Protein AF-A0A1F7LEN0-F1 (afdb_monomer)

pLDDT: mean 79.12, std 12.31, range [54.56, 95.06]

Structure (mmCIF, N/CA/C/O backbone):
data_AF-A0A1F7LEN0-F1
#
_entry.id   AF-A0A1F7LEN0-F1
#
loop_
_atom_site.group_PDB
_atom_site.id
_atom_site.type_symbol
_atom_site.label_atom_id
_atom_site.label_alt_id
_atom_site.label_comp_id
_atom_site.label_asym_id
_atom_site.label_entity_id
_atom_site.label_seq_id
_atom_site.pdbx_PDB_ins_code
_atom_site.Cartn_x
_atom_site.Cartn_y
_atom_site.Cartn_z
_atom_site.occupancy
_atom_site.B_iso_or_equiv
_atom_site.auth_seq_id
_atom_site.auth_comp_id
_atom_site.auth_asym_id
_atom_site.auth_atom_id
_atom_site.pdbx_PDB_model_num
ATOM 1 N N . MET A 1 1 ? -20.141 5.169 -3.277 1.00 59.88 1 MET A N 1
ATOM 2 C CA . MET A 1 1 ? -19.789 6.008 -4.440 1.00 59.88 1 MET A CA 1
ATOM 3 C C . MET A 1 1 ? -18.388 5.615 -4.867 1.00 59.88 1 MET A C 1
ATOM 5 O O . MET A 1 1 ? -17.450 5.884 -4.125 1.00 59.88 1 MET A O 1
ATOM 9 N N . GLU A 1 2 ? -18.259 4.883 -5.968 1.00 54.56 2 GLU A N 1
ATOM 10 C CA . GLU A 1 2 ? -16.955 4.521 -6.541 1.00 54.56 2 GLU A CA 1
ATOM 11 C C . GLU A 1 2 ? -16.119 5.793 -6.787 1.00 54.56 2 GLU A C 1
ATOM 13 O O . GLU A 1 2 ? -16.699 6.815 -7.171 1.00 54.56 2 GLU A O 1
ATOM 18 N N . PRO A 1 3 ? -14.801 5.795 -6.512 1.00 59.62 3 PRO A N 1
ATOM 19 C CA . PRO A 1 3 ? -13.955 6.935 -6.850 1.00 59.62 3 PRO A CA 1
ATOM 20 C C . PRO A 1 3 ? -13.949 7.147 -8.368 1.00 59.62 3 PRO A C 1
ATOM 22 O O . PRO A 1 3 ? -13.901 6.187 -9.139 1.00 59.62 3 PRO A O 1
ATOM 25 N N . ALA A 1 4 ? -14.006 8.406 -8.808 1.00 67.62 4 ALA A N 1
ATOM 26 C CA . ALA A 1 4 ? -13.996 8.699 -10.232 1.00 67.62 4 ALA A CA 1
ATOM 27 C C . ALA A 1 4 ? -12.628 8.314 -10.836 1.00 67.62 4 ALA A C 1
ATOM 29 O O . ALA A 1 4 ? -11.595 8.511 -10.190 1.00 67.62 4 ALA A O 1
ATOM 30 N N . PRO A 1 5 ? -12.569 7.822 -12.086 1.00 60.41 5 PRO A N 1
ATOM 31 C CA . PRO A 1 5 ? -11.312 7.418 -12.728 1.00 60.41 5 PRO A CA 1
ATOM 32 C C . PRO A 1 5 ? -10.227 8.510 -12.726 1.00 60.41 5 PRO A C 1
ATOM 34 O O . PRO A 1 5 ? -9.042 8.217 -12.578 1.00 60.41 5 PRO A O 1
ATOM 37 N N . ALA A 1 6 ? -10.637 9.779 -12.820 1.00 59.97 6 ALA A N 1
ATOM 38 C CA . ALA A 1 6 ? -9.743 10.936 -12.771 1.00 59.97 6 ALA A CA 1
ATOM 39 C C . ALA A 1 6 ? -9.072 11.135 -11.396 1.00 59.97 6 ALA A C 1
ATOM 41 O O . ALA A 1 6 ? -7.939 11.618 -11.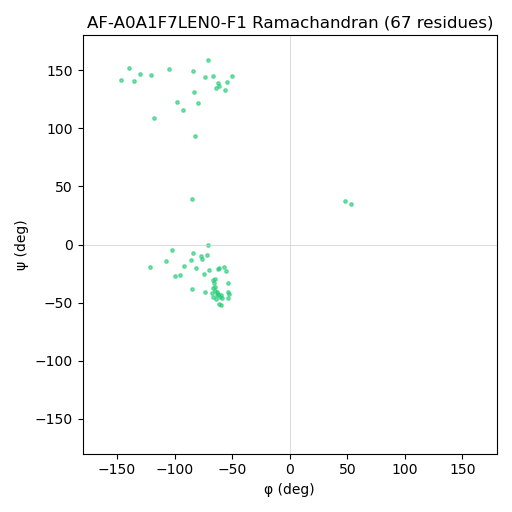324 1.00 59.97 6 ALA A O 1
ATOM 42 N N . ASP A 1 7 ? -9.743 10.742 -10.310 1.00 62.44 7 ASP A N 1
ATOM 43 C CA . ASP A 1 7 ? -9.186 10.812 -8.958 1.00 62.44 7 ASP A CA 1
ATOM 44 C C . ASP A 1 7 ? -8.131 9.727 -8.764 1.00 62.44 7 ASP A C 1
ATOM 46 O O . ASP A 1 7 ? -7.058 9.989 -8.225 1.00 62.44 7 ASP A O 1
ATOM 50 N N . VAL A 1 8 ? -8.390 8.524 -9.282 1.00 60.62 8 VAL A N 1
ATOM 51 C CA . VAL A 1 8 ? -7.427 7.417 -9.254 1.00 60.62 8 VAL A CA 1
ATOM 52 C C . VAL A 1 8 ? -6.156 7.800 -10.011 1.00 60.62 8 VAL A C 1
ATOM 54 O O . VAL A 1 8 ? -5.060 7.628 -9.485 1.00 60.62 8 VAL A O 1
ATOM 57 N N . GLU A 1 9 ? -6.287 8.394 -11.199 1.00 63.44 9 GLU A N 1
ATOM 58 C CA . GLU A 1 9 ? -5.136 8.791 -12.011 1.00 63.44 9 GLU A CA 1
ATOM 59 C C . GLU A 1 9 ? -4.309 9.921 -11.375 1.00 63.44 9 GLU A C 1
ATOM 61 O O . GLU A 1 9 ? -3.079 9.876 -11.423 1.00 63.44 9 GLU A O 1
ATOM 66 N N . ARG A 1 10 ? -4.953 10.902 -10.722 1.00 64.94 10 ARG A N 1
ATOM 67 C CA . ARG A 1 10 ? -4.258 11.942 -9.938 1.00 64.94 10 ARG A CA 1
ATOM 68 C C . ARG A 1 10 ? -3.527 11.381 -8.722 1.00 64.94 10 ARG A C 1
ATOM 70 O O . ARG A 1 10 ? -2.463 11.885 -8.370 1.00 64.94 10 ARG A O 1
ATOM 77 N N . LEU A 1 11 ? -4.108 10.377 -8.069 1.00 64.19 11 LEU A N 1
ATOM 78 C CA . LEU A 1 11 ? -3.580 9.787 -6.839 1.00 64.19 11 LEU A CA 1
ATOM 79 C C . LEU A 1 11 ? -2.541 8.690 -7.107 1.00 64.19 11 LEU A C 1
ATOM 81 O O . LEU A 1 11 ? -1.813 8.306 -6.192 1.00 64.19 11 LEU A O 1
ATOM 85 N N . THR A 1 12 ? -2.425 8.209 -8.347 1.00 62.69 12 THR A N 1
ATOM 86 C CA . THR A 1 12 ? -1.328 7.338 -8.774 1.00 62.69 12 THR A CA 1
ATOM 87 C C . THR A 1 12 ? -0.166 8.140 -9.366 1.00 62.69 12 THR A C 1
ATOM 89 O O . THR A 1 12 ? -0.310 8.723 -10.440 1.00 62.69 12 THR A O 1
ATOM 92 N N . PRO A 1 13 ? 1.022 8.132 -8.731 1.00 64.44 13 PRO A N 1
ATOM 93 C CA . PRO A 1 13 ? 2.209 8.784 -9.277 1.00 64.44 13 PRO A CA 1
ATOM 94 C C . PRO A 1 13 ? 2.546 8.272 -10.685 1.00 64.44 13 PRO A C 1
ATOM 96 O O . PRO A 1 13 ? 2.581 7.057 -10.902 1.00 64.44 13 PRO A O 1
ATOM 99 N N . ARG A 1 14 ? 2.815 9.196 -11.620 1.00 62.78 14 ARG A N 1
ATOM 100 C CA . ARG A 1 14 ? 3.096 8.904 -13.040 1.00 62.78 14 ARG A CA 1
ATOM 101 C C . ARG A 1 14 ? 4.446 8.210 -13.270 1.00 62.78 14 ARG A C 1
ATOM 103 O O . ARG A 1 14 ? 4.589 7.498 -14.25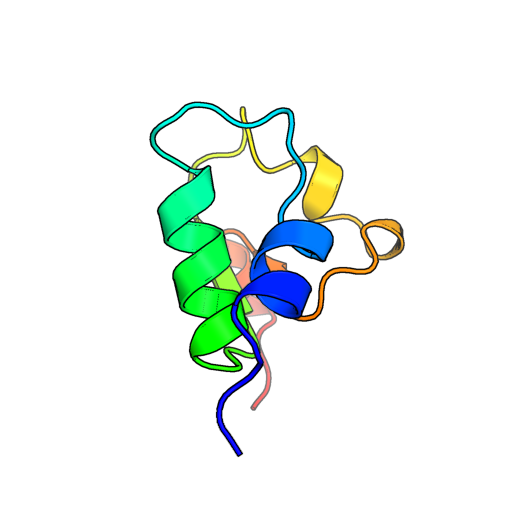6 1.00 62.78 14 ARG A O 1
ATOM 110 N N . ASP A 1 15 ? 5.381 8.331 -12.330 1.00 61.59 15 ASP A N 1
ATOM 111 C CA . ASP A 1 15 ? 6.755 7.813 -12.438 1.00 61.59 15 ASP A CA 1
ATOM 112 C C . ASP A 1 15 ? 6.888 6.334 -12.025 1.00 61.59 15 ASP A C 1
ATOM 114 O O . ASP A 1 15 ? 7.819 5.971 -11.302 1.00 61.59 15 ASP A O 1
ATOM 118 N N . ARG A 1 16 ? 5.920 5.480 -12.376 1.00 60.16 16 ARG A N 1
ATOM 119 C CA . ARG A 1 16 ? 5.950 4.045 -12.040 1.00 60.16 16 ARG A CA 1
ATOM 120 C C . ARG A 1 16 ? 6.296 3.199 -13.249 1.00 60.16 16 ARG A C 1
ATOM 122 O O . ARG A 1 16 ? 5.911 3.530 -14.369 1.00 60.16 16 ARG A O 1
ATOM 129 N N . SER A 1 17 ? 6.914 2.047 -12.985 1.00 60.78 17 SER A N 1
ATOM 130 C CA . SER A 1 17 ? 6.937 0.946 -13.942 1.00 60.78 17 SER A CA 1
ATOM 131 C C . SER A 1 17 ? 5.501 0.666 -14.431 1.00 60.78 17 SER A C 1
ATOM 133 O O . SER A 1 17 ? 4.525 0.801 -13.679 1.00 60.78 17 SER A O 1
ATOM 135 N N . ALA A 1 18 ? 5.347 0.275 -15.700 1.00 61.62 18 ALA A N 1
ATOM 136 C CA . ALA A 1 18 ? 4.040 -0.014 -16.299 1.00 61.62 18 ALA A CA 1
ATOM 137 C C . ALA A 1 18 ? 3.243 -1.097 -15.536 1.00 61.62 18 ALA A C 1
ATOM 139 O O . ALA A 1 18 ? 2.022 -1.170 -15.671 1.00 61.62 18 ALA A O 1
ATOM 140 N N . LYS A 1 19 ? 3.923 -1.905 -14.711 1.00 70.56 19 LYS A N 1
ATOM 141 C CA . LYS A 1 19 ? 3.356 -3.010 -13.933 1.00 70.56 19 LYS A CA 1
ATOM 142 C C . LYS A 1 19 ? 2.765 -2.567 -12.590 1.00 70.56 19 LYS A C 1
ATOM 144 O O . LYS A 1 19 ? 1.713 -3.061 -12.197 1.00 70.56 19 LYS A O 1
ATOM 149 N N . ASP A 1 20 ? 3.390 -1.616 -11.903 1.00 72.38 20 ASP A N 1
ATOM 150 C CA . ASP A 1 20 ? 3.043 -1.285 -10.509 1.00 72.38 20 ASP A CA 1
ATOM 151 C C . ASP A 1 20 ? 1.995 -0.181 -10.377 1.00 72.38 20 ASP A C 1
ATOM 153 O O . ASP A 1 20 ? 1.341 -0.021 -9.340 1.00 72.38 20 ASP A O 1
ATOM 157 N N . ARG A 1 21 ? 1.812 0.593 -11.449 1.00 74.31 21 ARG A N 1
ATOM 158 C CA . ARG A 1 21 ? 0.763 1.608 -11.562 1.00 74.31 21 ARG A CA 1
ATOM 159 C C . ARG A 1 21 ? -0.657 1.025 -11.476 1.00 74.31 21 ARG A C 1
ATOM 161 O O . ARG A 1 21 ? -1.414 1.529 -10.647 1.00 74.31 21 ARG A O 1
ATOM 168 N N . PRO A 1 22 ? -1.041 -0.011 -12.253 1.00 82.31 22 PRO A N 1
ATOM 169 C CA . PRO A 1 22 ? -2.398 -0.555 -12.188 1.00 82.31 22 PRO A CA 1
ATOM 170 C C . PRO A 1 22 ? -2.720 -1.207 -10.838 1.00 82.31 22 PRO A C 1
ATOM 172 O O . PRO A 1 22 ? -3.852 -1.099 -10.377 1.00 82.31 22 PRO A O 1
ATOM 175 N N . LEU A 1 23 ? -1.740 -1.822 -10.167 1.00 85.69 23 LEU A N 1
ATOM 176 C CA . LEU A 1 23 ? -1.962 -2.446 -8.860 1.00 85.69 23 LEU A CA 1
ATOM 177 C C . LEU A 1 23 ? -2.282 -1.409 -7.780 1.00 85.69 23 LEU A C 1
ATOM 179 O O . LEU A 1 23 ? -3.241 -1.587 -7.029 1.00 85.69 23 LEU A O 1
ATOM 183 N N . LEU A 1 24 ? -1.533 -0.301 -7.724 1.00 84.31 24 LEU A N 1
ATOM 184 C CA . LEU A 1 24 ? -1.880 0.762 -6.783 1.00 84.31 24 LEU A CA 1
ATOM 185 C C . LEU A 1 24 ? -3.202 1.436 -7.165 1.00 84.31 24 LEU A C 1
ATOM 187 O O . LEU A 1 24 ? -4.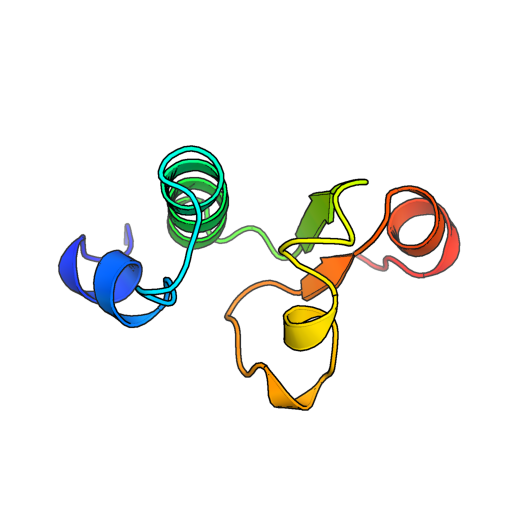015 1.686 -6.282 1.00 84.31 24 LEU A O 1
ATOM 191 N N . ALA A 1 25 ? -3.438 1.697 -8.455 1.00 84.81 25 ALA A N 1
ATOM 192 C CA . ALA A 1 25 ? -4.704 2.261 -8.923 1.00 84.81 25 ALA A CA 1
ATOM 193 C C . ALA A 1 25 ? -5.901 1.430 -8.438 1.00 84.81 25 ALA A C 1
ATOM 195 O O . ALA A 1 25 ? -6.856 1.982 -7.896 1.00 84.81 25 ALA A O 1
ATOM 196 N N . ALA A 1 26 ? -5.817 0.103 -8.571 1.00 87.94 26 ALA A N 1
ATOM 197 C CA . ALA A 1 26 ? -6.849 -0.819 -8.118 1.00 87.94 26 ALA A CA 1
ATOM 198 C C . ALA A 1 26 ? -7.057 -0.762 -6.598 1.00 87.94 26 ALA A C 1
ATOM 200 O O . ALA A 1 26 ? -8.196 -0.723 -6.142 1.00 87.94 26 ALA A O 1
ATOM 201 N N . ALA A 1 27 ? -5.984 -0.698 -5.806 1.00 90.31 27 ALA A N 1
ATOM 202 C CA . ALA A 1 27 ? -6.096 -0.591 -4.351 1.00 90.31 27 ALA A CA 1
ATOM 203 C C . ALA A 1 27 ? -6.746 0.727 -3.905 1.00 90.31 27 ALA A C 1
ATOM 205 O O . ALA A 1 27 ? -7.592 0.729 -3.012 1.00 90.31 27 ALA A O 1
ATOM 206 N N . ILE A 1 28 ? -6.401 1.837 -4.563 1.00 87.88 28 ILE A N 1
ATOM 207 C CA . ILE A 1 28 ? -7.038 3.138 -4.331 1.00 87.88 28 ILE A CA 1
ATOM 208 C C . ILE A 1 28 ? -8.519 3.078 -4.714 1.00 87.88 28 ILE A C 1
ATOM 210 O O . ILE A 1 28 ? -9.369 3.512 -3.936 1.00 87.88 28 ILE A O 1
ATOM 214 N N . ALA 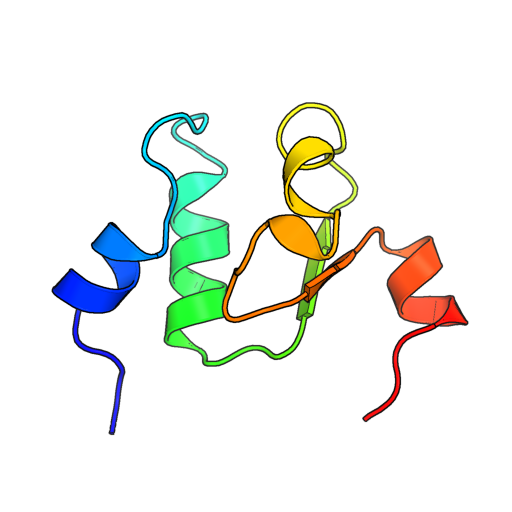A 1 29 ? -8.835 2.511 -5.882 1.00 87.31 29 ALA A N 1
ATOM 215 C CA . ALA A 1 29 ? -10.207 2.363 -6.357 1.00 87.31 29 ALA A CA 1
ATOM 216 C C . ALA A 1 29 ? -11.060 1.528 -5.389 1.00 87.31 29 ALA A C 1
ATOM 218 O O . ALA A 1 29 ? -12.156 1.935 -5.014 1.00 87.31 29 ALA A O 1
ATOM 219 N N . ALA A 1 30 ? -10.496 0.428 -4.885 1.00 89.69 30 ALA A N 1
ATOM 220 C CA . ALA A 1 30 ? -11.108 -0.435 -3.881 1.00 89.69 30 ALA A CA 1
ATOM 221 C C . ALA A 1 30 ? -11.174 0.190 -2.475 1.00 89.69 30 ALA A C 1
ATOM 223 O O . ALA A 1 30 ? -11.652 -0.457 -1.545 1.00 89.69 30 ALA A O 1
ATOM 224 N N . ARG A 1 31 ? -10.681 1.427 -2.296 1.00 87.44 31 ARG A N 1
ATOM 225 C CA . ARG A 1 31 ? -10.579 2.112 -0.997 1.00 87.44 31 ARG A CA 1
ATOM 226 C C . ARG A 1 31 ? -9.847 1.267 0.047 1.00 87.44 31 ARG A C 1
ATOM 228 O O . ARG A 1 31 ? -10.190 1.287 1.229 1.00 87.44 31 ARG A O 1
ATOM 235 N N . ALA A 1 32 ? -8.848 0.507 -0.395 1.00 91.56 32 ALA A N 1
ATOM 236 C CA . ALA A 1 32 ? -8.043 -0.299 0.499 1.00 91.56 32 ALA A CA 1
ATOM 237 C C . ALA A 1 32 ? -7.332 0.612 1.505 1.00 91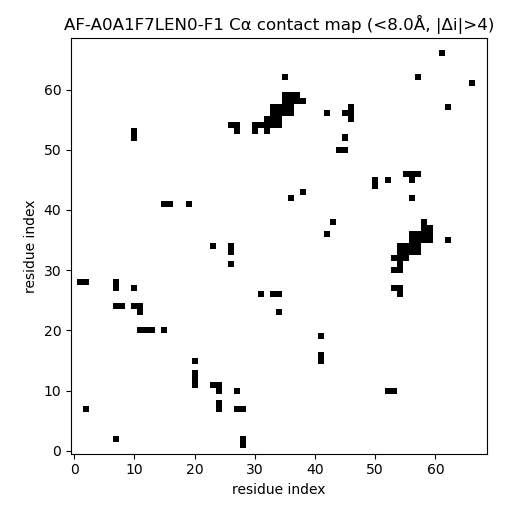.56 32 ALA A C 1
ATOM 239 O O . ALA A 1 32 ? -6.762 1.638 1.142 1.00 91.56 32 ALA A O 1
ATOM 240 N N . THR A 1 33 ? -7.319 0.218 2.775 1.00 90.56 33 THR A N 1
ATOM 241 C CA . THR A 1 33 ? -6.554 0.932 3.807 1.00 90.56 33 THR A CA 1
ATOM 242 C C . THR A 1 33 ? -5.054 0.660 3.682 1.00 90.56 33 THR A C 1
ATOM 244 O O . THR A 1 33 ? -4.232 1.499 4.054 1.00 90.56 33 THR A O 1
ATOM 247 N N . HIS A 1 34 ? -4.690 -0.484 3.091 1.00 91.88 34 HIS A N 1
ATOM 248 C CA . HIS A 1 34 ? -3.321 -0.970 2.985 1.00 91.88 34 HIS A CA 1
ATOM 249 C C . HIS A 1 34 ? -3.008 -1.503 1.583 1.00 91.88 34 HIS A C 1
ATOM 251 O O . HIS A 1 34 ? -3.816 -2.206 0.979 1.00 91.88 34 HIS A O 1
ATOM 257 N N . PHE A 1 35 ? -1.799 -1.221 1.098 1.00 92.31 35 PHE A N 1
ATOM 258 C CA . PHE A 1 35 ? -1.216 -1.832 -0.095 1.00 92.31 35 PHE A CA 1
ATOM 259 C C . PHE A 1 35 ? 0.047 -2.593 0.310 1.00 92.31 35 PHE A C 1
ATOM 261 O O . PHE A 1 35 ? 1.056 -1.9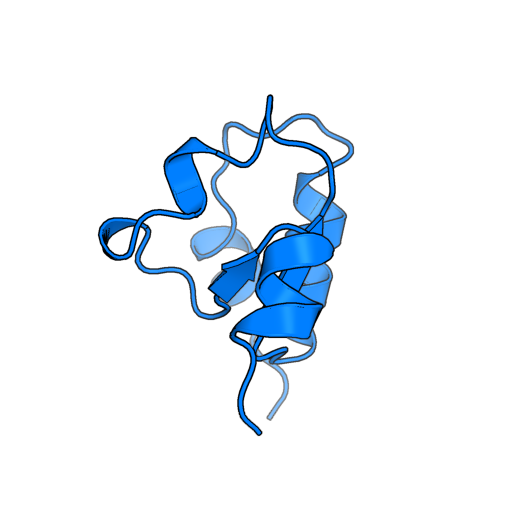89 0.682 1.00 92.31 35 PHE A O 1
ATOM 268 N N . VAL A 1 36 ? -0.013 -3.923 0.281 1.00 93.00 36 VAL A N 1
ATOM 269 C CA . VAL A 1 36 ? 1.070 -4.780 0.773 1.00 93.00 36 VAL A CA 1
ATOM 270 C C . VAL A 1 36 ? 1.938 -5.236 -0.394 1.00 93.00 36 VAL A C 1
ATOM 272 O O . VAL A 1 36 ? 1.441 -5.866 -1.324 1.00 93.00 36 VAL A O 1
ATOM 275 N N . THR A 1 37 ? 3.236 -4.940 -0.349 1.00 91.12 37 THR A N 1
ATOM 276 C CA . THR A 1 37 ? 4.180 -5.318 -1.410 1.00 91.12 37 THR A CA 1
ATOM 277 C C . THR A 1 37 ? 5.567 -5.638 -0.863 1.00 91.12 37 THR A C 1
ATOM 279 O O . THR A 1 37 ? 6.053 -4.989 0.061 1.00 91.12 37 THR A O 1
ATOM 282 N N . GLY A 1 38 ? 6.218 -6.654 -1.431 1.00 91.25 38 GLY A N 1
ATOM 283 C CA . GLY A 1 38 ? 7.635 -6.942 -1.184 1.00 91.25 38 GLY A CA 1
ATOM 284 C C . GLY A 1 38 ? 8.587 -6.117 -2.056 1.00 91.25 38 GLY A C 1
ATOM 285 O O . GLY A 1 38 ? 9.797 -6.171 -1.848 1.00 91.25 38 GLY A O 1
ATOM 286 N N . ASP A 1 39 ? 8.059 -5.364 -3.024 1.00 87.81 39 ASP A N 1
ATOM 287 C CA . ASP A 1 39 ? 8.859 -4.587 -3.964 1.00 87.81 39 ASP A CA 1
ATOM 288 C C . ASP A 1 39 ? 9.280 -3.242 -3.367 1.00 87.81 39 ASP A C 1
ATOM 290 O O . ASP A 1 39 ? 8.568 -2.239 -3.425 1.00 87.81 39 ASP A O 1
ATOM 294 N N . LEU A 1 40 ? 10.466 -3.225 -2.769 1.00 85.56 40 LEU A N 1
ATOM 295 C CA . LEU A 1 40 ? 11.034 -2.012 -2.193 1.00 85.56 40 LEU A CA 1
ATOM 296 C C . LEU A 1 40 ? 11.710 -1.111 -3.229 1.00 85.56 40 LEU A C 1
ATOM 298 O O . LEU A 1 40 ? 11.886 0.072 -2.939 1.00 85.56 40 LEU A O 1
ATOM 302 N N . ALA A 1 41 ? 12.095 -1.627 -4.398 1.00 84.75 41 ALA A N 1
ATOM 303 C CA . ALA A 1 41 ? 12.791 -0.825 -5.401 1.00 84.75 41 ALA A CA 1
ATOM 304 C C . ALA A 1 41 ? 11.885 0.312 -5.892 1.00 84.75 41 ALA A C 1
ATOM 306 O O . ALA A 1 41 ? 12.304 1.470 -5.921 1.00 84.75 41 ALA A O 1
ATOM 307 N N . ASP A 1 42 ? 10.612 -0.004 -6.139 1.00 80.62 42 ASP A N 1
ATOM 308 C CA . ASP A 1 42 ? 9.653 0.951 -6.692 1.00 80.62 42 ASP A CA 1
ATOM 309 C C . ASP A 1 42 ? 8.802 1.672 -5.631 1.00 80.62 42 ASP A C 1
ATOM 311 O O . ASP A 1 42 ? 8.359 2.813 -5.839 1.00 80.62 42 ASP A O 1
ATOM 315 N N . PHE A 1 43 ? 8.594 1.059 -4.457 1.00 82.19 43 PHE A N 1
ATOM 316 C CA . PHE A 1 43 ? 7.649 1.571 -3.456 1.00 82.19 43 PHE A CA 1
ATOM 317 C C . PHE A 1 43 ? 8.271 2.204 -2.210 1.00 82.19 43 PHE A C 1
ATOM 319 O O . PHE A 1 43 ? 7.562 2.928 -1.507 1.00 82.19 43 PHE A O 1
ATOM 326 N N . LYS A 1 44 ? 9.572 2.023 -1.936 1.00 84.81 44 LYS A N 1
ATOM 327 C CA . LYS A 1 44 ? 10.197 2.492 -0.681 1.00 84.81 44 LYS A CA 1
ATOM 328 C C . LYS A 1 44 ? 9.974 3.983 -0.400 1.00 84.81 44 LYS A C 1
ATOM 330 O O . LYS A 1 44 ? 9.644 4.338 0.727 1.00 84.81 44 LYS A O 1
ATOM 335 N N . ARG A 1 45 ? 10.065 4.849 -1.419 1.00 80.88 45 ARG A N 1
ATOM 336 C CA . ARG A 1 45 ? 9.837 6.308 -1.285 1.00 80.88 45 ARG A CA 1
ATOM 337 C C . ARG A 1 45 ? 8.417 6.686 -0.842 1.00 80.88 45 ARG A C 1
ATOM 339 O O . ARG A 1 45 ? 8.199 7.779 -0.336 1.00 80.88 45 ARG A O 1
ATOM 346 N N . TRP A 1 46 ? 7.450 5.792 -1.036 1.00 78.81 46 TRP A N 1
ATOM 347 C CA . TRP A 1 46 ? 6.035 6.023 -0.740 1.00 78.81 46 TRP A CA 1
ATOM 348 C C . TRP A 1 46 ? 5.572 5.359 0.559 1.00 78.81 46 TRP A C 1
ATOM 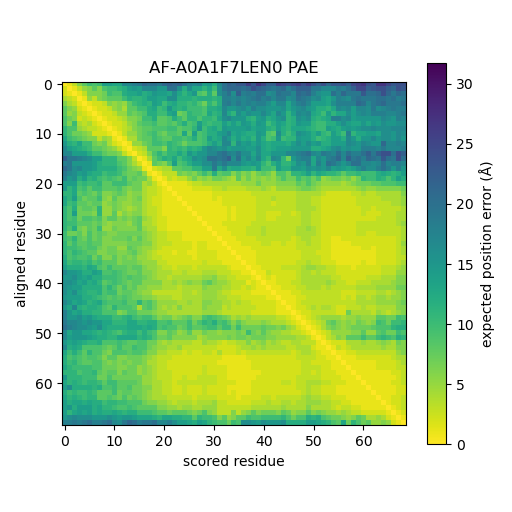350 O O . TRP A 1 46 ? 4.429 5.536 0.972 1.00 78.81 46 TRP A O 1
ATOM 360 N N . MET A 1 47 ? 6.450 4.592 1.204 1.00 84.12 47 MET A N 1
ATOM 361 C CA . MET A 1 47 ? 6.196 4.020 2.525 1.00 84.12 47 MET A CA 1
ATOM 362 C C . MET A 1 47 ? 6.347 5.062 3.641 1.00 84.12 47 MET A C 1
ATOM 364 O O . MET A 1 47 ? 5.956 4.813 4.781 1.00 84.12 47 MET A O 1
ATOM 368 N N . GLU A 1 48 ? 6.909 6.233 3.331 1.00 79.62 48 GLU A N 1
ATOM 369 C CA . GLU A 1 48 ? 7.023 7.332 4.281 1.00 79.62 48 GLU A CA 1
ATOM 370 C C . GLU A 1 48 ? 5.668 8.017 4.525 1.00 79.62 48 GLU A C 1
ATOM 372 O O . GLU A 1 48 ? 4.914 8.248 3.578 1.00 79.62 48 GLU A O 1
ATOM 377 N N . PRO A 1 49 ? 5.375 8.475 5.758 1.00 69.31 49 PRO A N 1
ATOM 378 C CA . PRO A 1 49 ? 4.130 9.187 6.073 1.00 69.31 49 PRO A CA 1
ATOM 379 C C . PRO A 1 49 ? 3.864 10.426 5.200 1.00 69.31 49 PRO A C 1
ATOM 381 O O . PRO A 1 49 ? 2.724 10.857 5.040 1.00 69.31 49 PRO A O 1
ATOM 384 N N . ARG A 1 50 ? 4.916 11.013 4.615 1.00 72.00 50 ARG A N 1
ATOM 385 C CA . ARG A 1 50 ? 4.834 12.205 3.758 1.00 72.00 50 ARG A CA 1
ATOM 386 C C . ARG A 1 50 ? 4.333 11.919 2.341 1.00 72.00 50 ARG A C 1
ATOM 388 O O . ARG A 1 50 ? 4.012 12.864 1.630 1.00 72.00 50 ARG A O 1
ATOM 395 N N . ALA A 1 51 ? 4.218 10.649 1.954 1.00 74.00 51 ALA A N 1
ATOM 396 C CA . ALA A 1 51 ? 3.752 10.208 0.642 1.00 74.00 51 ALA A CA 1
ATOM 397 C C . ALA A 1 51 ? 2.312 10.637 0.304 1.00 74.00 51 ALA A C 1
ATOM 399 O O . ALA A 1 51 ? 1.956 10.664 -0.870 1.00 74.00 51 ALA A O 1
ATOM 400 N N . ARG A 1 52 ? 1.493 10.976 1.317 1.00 75.88 52 ARG A N 1
ATOM 401 C CA . ARG A 1 52 ? 0.094 11.441 1.181 1.00 75.88 52 ARG A CA 1
ATOM 402 C C . ARG A 1 52 ? -0.765 10.574 0.248 1.00 75.88 52 ARG A C 1
ATOM 404 O O . ARG A 1 52 ? -1.614 11.084 -0.479 1.00 75.88 52 ARG A O 1
ATOM 411 N N . LEU A 1 53 ? -0.555 9.262 0.278 1.00 81.19 53 LEU A N 1
ATOM 412 C CA . LEU A 1 53 ? -1.394 8.313 -0.446 1.00 81.19 53 LEU A CA 1
ATOM 413 C C . LEU A 1 53 ? -2.646 7.968 0.374 1.00 81.19 53 LEU A C 1
ATOM 415 O O . LEU A 1 53 ? -2.576 7.943 1.604 1.00 81.19 53 LEU A O 1
ATOM 419 N N . PRO A 1 54 ? -3.780 7.666 -0.285 1.00 84.38 54 PRO A N 1
ATOM 420 C CA . PRO A 1 54 ? -5.027 7.309 0.396 1.00 84.38 54 PRO A CA 1
ATOM 421 C C . PRO A 1 54 ? -4.987 5.910 1.041 1.00 84.38 54 PRO A C 1
ATOM 423 O O . PRO A 1 54 ? -5.887 5.570 1.800 1.00 84.38 54 PRO A O 1
ATOM 426 N N . CYS A 1 55 ? -3.948 5.112 0.770 1.00 87.38 55 CYS A N 1
ATOM 427 C CA . CYS A 1 55 ? -3.687 3.826 1.411 1.00 87.38 55 CYS A CA 1
ATOM 428 C C . CYS A 1 55 ? -2.239 3.759 1.915 1.00 87.38 55 CYS A C 1
ATOM 430 O O . CYS A 1 55 ? -1.322 4.284 1.272 1.00 87.38 55 CYS A O 1
ATOM 432 N N . ARG A 1 56 ? -2.004 3.065 3.032 1.00 89.94 56 ARG A N 1
ATOM 433 C CA . ARG A 1 56 ? -0.656 2.874 3.579 1.00 89.94 56 ARG A CA 1
ATOM 434 C C . ARG A 1 56 ? 0.060 1.757 2.825 1.00 89.94 56 ARG A C 1
ATOM 436 O O . ARG A 1 56 ? -0.408 0.622 2.803 1.00 89.94 56 ARG A O 1
ATOM 443 N N . ILE A 1 57 ? 1.208 2.063 2.227 1.00 91.00 57 ILE A N 1
ATOM 444 C CA . ILE A 1 57 ? 2.050 1.034 1.611 1.00 91.00 57 ILE A CA 1
ATOM 445 C C . ILE A 1 57 ? 2.913 0.385 2.690 1.00 91.00 57 ILE A C 1
ATOM 447 O O . ILE A 1 57 ? 3.549 1.080 3.482 1.00 91.00 57 ILE A O 1
ATOM 451 N N . MET A 1 58 ? 2.933 -0.944 2.722 1.00 92.81 58 MET A N 1
ATOM 452 C CA . MET A 1 58 ? 3.652 -1.720 3.730 1.00 92.81 58 MET A CA 1
ATOM 453 C C . MET A 1 58 ? 4.339 -2.925 3.097 1.00 92.81 58 MET A C 1
ATOM 455 O O . MET A 1 58 ? 3.852 -3.490 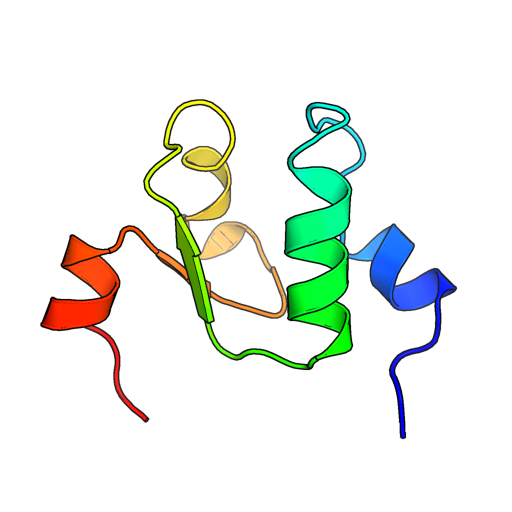2.117 1.00 92.81 58 MET A O 1
ATOM 459 N N . THR A 1 59 ? 5.437 -3.374 3.701 1.00 93.69 59 THR A N 1
ATOM 460 C CA . THR A 1 59 ? 5.930 -4.733 3.436 1.00 93.69 59 THR A CA 1
ATOM 461 C C . THR A 1 59 ? 5.009 -5.783 4.057 1.00 93.69 59 THR A C 1
ATOM 463 O O . THR A 1 59 ? 4.320 -5.477 5.035 1.00 93.69 59 THR A O 1
ATOM 466 N N . PRO A 1 60 ? 5.039 -7.045 3.581 1.00 95.06 60 PRO A N 1
ATOM 467 C CA . PRO A 1 60 ? 4.318 -8.137 4.231 1.00 95.06 60 PRO A CA 1
ATOM 468 C C . PRO A 1 60 ? 4.645 -8.249 5.720 1.00 95.06 60 PRO A C 1
ATOM 470 O O . PRO A 1 60 ? 3.745 -8.377 6.543 1.00 95.06 60 PRO A O 1
ATOM 473 N N . ARG A 1 61 ? 5.928 -8.110 6.084 1.00 94.50 61 ARG A N 1
ATOM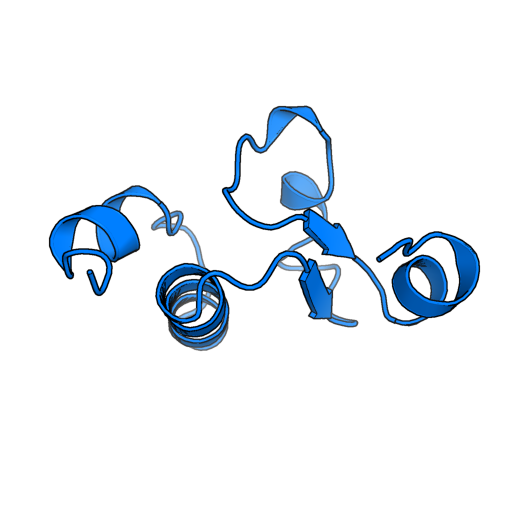 474 C CA . ARG A 1 61 ? 6.360 -8.132 7.485 1.00 94.50 61 ARG A CA 1
ATOM 475 C C . ARG A 1 61 ? 5.693 -7.025 8.295 1.00 94.50 61 ARG A C 1
ATOM 477 O O . ARG A 1 61 ? 5.115 -7.322 9.330 1.00 94.50 61 ARG A O 1
ATOM 484 N N . GLN A 1 62 ? 5.757 -5.779 7.826 1.00 93.31 62 GLN A N 1
ATOM 485 C CA . GLN A 1 62 ? 5.160 -4.653 8.545 1.00 93.31 62 GLN A CA 1
ATOM 486 C C . GLN A 1 62 ? 3.650 -4.803 8.660 1.00 93.31 62 GLN A C 1
ATOM 488 O O . GLN A 1 62 ? 3.097 -4.521 9.714 1.00 93.31 62 GLN A O 1
ATOM 493 N N . PHE A 1 63 ? 2.972 -5.257 7.605 1.00 93.81 63 PHE A N 1
ATOM 494 C CA . PHE A 1 63 ? 1.534 -5.486 7.667 1.00 93.81 63 PHE A CA 1
ATOM 495 C C . PHE A 1 63 ? 1.192 -6.498 8.770 1.00 93.81 63 PHE A C 1
ATOM 497 O O . PHE A 1 63 ? 0.345 -6.227 9.613 1.00 93.81 63 PHE A O 1
ATOM 504 N N . LEU A 1 64 ? 1.920 -7.615 8.843 1.00 93.62 64 LEU A N 1
ATOM 505 C CA . LEU A 1 64 ? 1.704 -8.636 9.873 1.00 93.62 64 LEU A CA 1
ATOM 506 C C . LEU A 1 64 ? 2.004 -8.149 11.301 1.00 93.62 64 LEU A C 1
ATOM 508 O O . LEU A 1 64 ? 1.396 -8.646 12.245 1.00 93.62 64 LEU A O 1
ATOM 512 N N . THR A 1 65 ? 2.936 -7.209 11.482 1.00 94.25 65 THR A N 1
ATOM 513 C CA . THR A 1 65 ? 3.366 -6.762 12.819 1.00 94.25 65 THR A CA 1
ATOM 514 C C . THR A 1 65 ? 2.725 -5.458 13.289 1.00 94.25 65 THR A C 1
ATOM 516 O O . THR A 1 65 ? 2.623 -5.230 14.491 1.00 94.25 65 THR A O 1
ATOM 519 N N . GLU A 1 66 ? 2.319 -4.586 12.367 1.00 91.19 66 GLU A N 1
ATOM 520 C CA . GLU A 1 66 ? 1.903 -3.208 12.657 1.00 91.19 66 GLU A CA 1
ATOM 521 C C . GLU A 1 66 ? 0.475 -2.892 12.211 1.00 91.19 66 GLU A C 1
ATOM 523 O O . GLU A 1 66 ? -0.083 -1.904 12.693 1.00 91.19 66 GLU A O 1
ATOM 528 N N . ALA A 1 67 ? -0.122 -3.667 11.294 1.00 86.88 67 ALA A N 1
ATOM 529 C CA . ALA A 1 67 ? -1.469 -3.355 10.832 1.00 86.88 67 ALA A CA 1
ATOM 530 C C . ALA A 1 67 ? -2.471 -3.477 11.988 1.00 86.88 67 ALA A C 1
ATOM 532 O O . ALA A 1 67 ? -2.457 -4.422 12.787 1.00 86.88 67 ALA A O 1
ATOM 533 N N . ARG A 1 68 ? -3.348 -2.481 12.075 1.00 75.25 68 ARG A N 1
ATOM 534 C CA . ARG A 1 68 ? -4.522 -2.475 12.942 1.00 75.25 68 ARG A CA 1
ATOM 535 C C . ARG A 1 68 ? -5.762 -2.314 12.051 1.00 75.25 68 ARG A C 1
ATOM 537 O O . ARG A 1 68 ? -5.626 -1.673 11.005 1.00 75.25 68 ARG A O 1
ATOM 544 N N . PRO A 1 69 ? -6.898 -2.938 12.417 1.00 62.31 69 PRO A N 1
ATOM 545 C CA . PRO A 1 69 ? -8.167 -2.751 11.717 1.00 62.31 69 PRO A CA 1
ATOM 546 C C . PRO A 1 69 ? -8.565 -1.278 11.617 1.00 62.31 69 PRO A C 1
ATOM 548 O O . PRO A 1 69 ? -8.296 -0.536 12.591 1.00 62.31 69 PRO A O 1
#

Mean predicted aligned error: 7.22 Å

Secondary structure (DSSP, 8-state):
-PPPHHHHHHHS-SSS-TTHHHHHHHHHHTT-SEEE-S-HHHHGGGSSGGG--SSEEE-HHHHHHH---

Sequence (69 aa):
MEPAPADVERLTPRDRSAKDRPLLAAAIAARATHFVTGDLADFKRWMEPRARLPCRIMTPRQFLTEARP

Foldseek 3Di:
DFDDLVVLVVLQDPPADPPVRVLSSVCVRVLPQEDEDPDCVGCVVCQDPVVPHSHHYYYPVCCVVPDDD

Solvent-accessible surface area (backbone atoms only — not comparable to full-atom values): 4339 Å² total; per-residue (Å²): 131,79,68,53,72,70,56,39,56,71,70,40,72,84,93,48,60,89,73,59,42,58,56,51,33,50,37,56,55,70,63,32,68,61,44,76,45,86,60,54,91,85,41,52,82,49,51,44,88,84,50,76,57,91,37,50,46,33,38,59,67,50,44,77,75,66,66,73,135

Radius of gyration: 11.79 Å; Cα contacts (8 Å, |Δi|>4): 65; chains: 1; bounding box: 33×21×29 Å